Protein AF-A0A4Z0GPQ8-F1 (afdb_monomer)

Nearest PDB structures (foldseek):
  7bhy-assembly1_B  TM=7.918E-01  e=4.952E-01  Bacillus subtilis subsp. subtilis str. 168
  7bhy-assembly1_A  TM=8.124E-01  e=5.798E-01  Bacillus subtilis subsp. subtilis str. 168
  3hug-assembly6_K  TM=7.162E-01  e=1.210E+00  Mycobacterium tuberculosis H37Rv
  3hug-assembly1_C  TM=6.828E-01  e=1.748E+00  Mycobacterium tuberculosis H37Rv
  3hug-assembly4_M  TM=7.119E-01  e=2.047E+00  Mycobacterium tuberculosis H37Rv

Radius of gyration: 27.14 Å; Cα contacts (8 Å, |Δi|>4): 99; chains: 1; bounding box: 46×49×67 Å

InterPro domains:
  IPR009057 Homedomain-like superfamily [SSF46689] (7-139)
  IPR055247 Insertion element IS150 protein InsJ-like, helix-turn-helix domain [PF13518] (7-45)

Foldseek 3Di:
DPLPLVLLLQLVCCCPVVVDDLVVSCVVSVHDSVVSVVSVVVLVVVVVVVVVVVDPDDSVVSSVVSSPDPDPCPDDDDDPQDDPVLLVLLVVLVVVCVVCVVVVVNVPRQDLVNSVVVCVVVVRDDDSVRSVVSCVVVCVVPVDDPPD

Structure (mmCIF, N/CA/C/O backbone):
data_AF-A0A4Z0GPQ8-F1
#
_entry.id   AF-A0A4Z0GPQ8-F1
#
loop_
_atom_site.group_PDB
_atom_site.id
_atom_site.type_symbol
_atom_site.label_atom_id
_atom_site.label_alt_id
_atom_site.label_comp_id
_atom_site.label_asym_id
_atom_site.label_entity_id
_atom_site.label_seq_id
_atom_site.pdbx_PDB_ins_code
_atom_site.Cartn_x
_atom_site.Cartn_y
_atom_site.Cartn_z
_atom_site.occupancy
_atom_site.B_iso_or_equiv
_atom_site.auth_seq_id
_atom_site.auth_comp_id
_atom_site.auth_asym_id
_atom_site.auth_atom_id
_atom_site.pdbx_PDB_model_num
ATOM 1 N N . MET A 1 1 ? -23.832 1.073 4.824 1.00 38.91 1 MET A N 1
ATOM 2 C CA . MET A 1 1 ? -22.856 1.289 5.916 1.00 38.91 1 MET A CA 1
ATOM 3 C C . MET A 1 1 ? -23.037 2.710 6.451 1.00 38.91 1 MET A C 1
ATOM 5 O O . MET A 1 1 ? -22.377 3.616 5.977 1.00 38.91 1 MET A O 1
ATOM 9 N N . MET A 1 2 ? -24.003 2.927 7.354 1.00 42.25 2 MET A N 1
ATOM 10 C CA . MET A 1 2 ? -24.384 4.278 7.828 1.00 42.25 2 MET A CA 1
ATOM 11 C C . MET A 1 2 ? -24.579 4.356 9.359 1.00 42.25 2 MET A C 1
ATOM 13 O O . MET A 1 2 ? -24.807 5.437 9.889 1.00 42.25 2 MET A O 1
ATOM 17 N N . MET A 1 3 ? -24.438 3.232 10.083 1.00 52.16 3 MET A N 1
ATOM 18 C CA . MET A 1 3 ? -24.571 3.189 11.552 1.00 52.16 3 MET A CA 1
ATOM 19 C C . MET A 1 3 ? -23.268 3.492 12.310 1.00 52.16 3 MET A C 1
ATOM 21 O O . MET A 1 3 ? -23.317 4.127 13.355 1.00 52.16 3 MET A O 1
ATOM 25 N N . ILE A 1 4 ? -22.099 3.107 11.780 1.00 68.38 4 ILE A N 1
ATOM 26 C CA . ILE A 1 4 ? -20.831 3.138 12.542 1.00 68.38 4 ILE A CA 1
ATOM 27 C C . ILE A 1 4 ? -20.374 4.572 12.868 1.00 68.38 4 ILE A C 1
ATOM 29 O O . ILE A 1 4 ? -19.866 4.821 13.958 1.00 68.38 4 ILE A O 1
ATOM 33 N N . LEU A 1 5 ? -20.567 5.526 11.949 1.00 72.88 5 LEU A N 1
ATOM 34 C CA . LEU A 1 5 ? -20.101 6.912 12.122 1.00 72.88 5 LEU A CA 1
ATOM 35 C C . LEU A 1 5 ? -20.927 7.657 13.179 1.00 72.88 5 LEU A C 1
ATOM 37 O O . LEU A 1 5 ? -20.364 8.280 14.074 1.00 72.88 5 LEU A O 1
ATOM 41 N N . LYS A 1 6 ? -22.261 7.515 13.132 1.00 77.38 6 LYS A N 1
ATOM 42 C CA . LYS A 1 6 ? -23.169 8.116 14.122 1.00 77.38 6 LYS A CA 1
ATOM 43 C C . LYS A 1 6 ? -22.914 7.569 15.526 1.00 77.38 6 LYS A C 1
ATOM 45 O O . LYS A 1 6 ? -22.801 8.349 16.462 1.00 77.38 6 LYS A O 1
ATOM 50 N N . GLN A 1 7 ? -22.725 6.253 15.649 1.00 81.00 7 GLN A N 1
ATOM 51 C CA . GLN A 1 7 ? -22.383 5.617 16.926 1.00 81.00 7 GLN A CA 1
ATOM 52 C C . GLN A 1 7 ? -21.041 6.114 17.478 1.00 81.00 7 GLN A C 1
ATOM 54 O O . GLN A 1 7 ? -20.917 6.368 18.672 1.00 81.00 7 GLN A O 1
ATOM 59 N N . LYS A 1 8 ? -20.032 6.302 16.619 1.00 82.44 8 LYS A N 1
ATOM 60 C CA . LYS A 1 8 ? -18.733 6.854 17.029 1.00 82.44 8 LYS A CA 1
ATOM 61 C C . LYS A 1 8 ? -18.857 8.290 17.550 1.00 82.44 8 LYS A C 1
ATOM 63 O O . LYS A 1 8 ? -18.246 8.614 18.564 1.00 82.44 8 LYS A O 1
ATOM 68 N N . GLN A 1 9 ? -19.663 9.122 16.891 1.00 83.25 9 GLN A N 1
ATOM 69 C CA . GLN A 1 9 ? -19.927 10.496 17.324 1.00 83.25 9 GLN A CA 1
ATOM 70 C C . GLN A 1 9 ? -20.673 10.539 18.661 1.00 83.25 9 GLN A C 1
ATOM 72 O O . GLN A 1 9 ? -20.296 11.295 19.550 1.00 83.25 9 GLN A O 1
ATOM 77 N N . GLU A 1 10 ? -21.693 9.699 18.823 1.00 86.00 10 GLU A N 1
ATOM 78 C CA . GLU A 1 10 ? -22.480 9.593 20.051 1.00 86.00 10 GLU A CA 1
ATOM 79 C C . GLU A 1 10 ? -21.613 9.198 21.257 1.00 86.00 10 GLU A C 1
ATOM 81 O O . GLU A 1 10 ? -21.665 9.858 22.293 1.00 86.00 10 GLU A O 1
ATOM 86 N N . ILE A 1 11 ? -20.728 8.208 21.091 1.00 87.25 11 ILE A N 1
ATOM 87 C CA . ILE A 1 11 ? -19.751 7.792 22.113 1.00 87.25 11 ILE A CA 1
ATOM 88 C C . ILE A 1 11 ? -18.868 8.967 22.557 1.00 87.25 11 ILE A C 1
ATOM 90 O O . ILE A 1 11 ? -18.648 9.155 23.754 1.00 87.25 11 ILE A O 1
ATOM 94 N N . LEU A 1 12 ? -18.361 9.761 21.606 1.00 85.62 12 LEU A N 1
ATOM 95 C CA . LEU A 1 12 ? -17.500 10.910 21.901 1.00 85.62 12 LEU A CA 1
ATOM 96 C C . LEU A 1 12 ? -18.275 12.054 22.571 1.00 85.62 12 LEU A C 1
ATOM 98 O O . LEU A 1 12 ? -17.761 12.678 23.498 1.00 85.62 12 LEU A O 1
ATOM 102 N N . LEU A 1 13 ? -19.522 12.303 22.164 1.00 86.81 13 LEU A N 1
ATOM 103 C CA . LEU A 1 13 ? -20.376 13.317 22.787 1.00 86.81 13 LEU A CA 1
ATOM 104 C C . LEU A 1 13 ? -20.740 12.954 24.233 1.00 86.81 13 LEU A C 1
ATOM 106 O O . LEU A 1 13 ? -20.640 13.819 25.101 1.00 86.81 13 LEU A O 1
ATOM 110 N N . MET A 1 14 ? -21.101 11.696 24.510 1.00 85.81 14 MET A N 1
ATOM 111 C CA . MET A 1 14 ? -21.384 11.220 25.873 1.00 85.81 14 MET A CA 1
ATOM 112 C C . MET A 1 14 ? -20.153 11.325 26.783 1.00 85.81 14 MET A C 1
ATOM 114 O O . MET A 1 14 ? -20.269 11.650 27.964 1.00 85.81 14 MET A O 1
ATOM 118 N N . TYR A 1 15 ? -18.958 11.089 26.238 1.00 86.44 15 TYR A N 1
ATOM 119 C CA . TYR A 1 15 ? -17.715 11.270 26.983 1.00 86.44 15 TYR A CA 1
ATOM 120 C C . TYR A 1 15 ? -17.456 12.749 27.315 1.00 86.44 15 TYR A C 1
ATOM 122 O O . TYR A 1 15 ? -17.198 13.088 28.467 1.00 86.44 15 TYR A O 1
ATOM 130 N N . LEU A 1 16 ? -17.575 13.639 26.325 1.00 82.62 16 LEU A N 1
ATOM 131 C CA . LEU A 1 16 ? -17.154 15.039 26.450 1.00 82.62 16 LEU A CA 1
ATOM 132 C C . LEU A 1 16 ? -18.184 15.961 27.102 1.00 82.62 16 LEU A C 1
ATOM 134 O O . LEU A 1 16 ? -17.806 16.841 27.872 1.00 82.62 16 LEU A O 1
ATOM 138 N N . ARG A 1 17 ? -19.472 15.813 26.766 1.00 81.19 17 ARG A N 1
ATOM 139 C CA . ARG A 1 17 ? -20.543 16.661 27.316 1.00 81.19 17 ARG A CA 1
ATOM 140 C C . ARG A 1 17 ? -21.074 16.141 28.641 1.00 81.19 17 ARG A C 1
ATOM 142 O O . ARG A 1 17 ? -21.439 16.940 29.493 1.00 81.19 17 ARG A O 1
ATOM 149 N N . GLU A 1 18 ? -21.161 14.823 28.787 1.00 81.62 18 GLU A N 1
ATOM 150 C CA . GLU A 1 18 ? -21.890 14.200 29.897 1.00 81.62 18 GLU A CA 1
ATOM 151 C C . GLU A 1 18 ? -20.957 13.574 30.944 1.00 81.62 18 GLU A C 1
ATOM 153 O O . GLU A 1 18 ? -21.430 13.172 32.003 1.00 81.62 18 GLU A O 1
ATOM 158 N N . GLY A 1 19 ? -19.646 13.487 30.674 1.00 82.25 19 GLY A N 1
ATOM 159 C CA . GLY A 1 19 ? -18.651 12.962 31.616 1.00 82.25 19 GLY A CA 1
ATOM 160 C C . GLY A 1 19 ? -18.852 11.488 31.978 1.00 82.25 19 GLY A C 1
ATOM 161 O O . GLY A 1 19 ? -18.389 11.036 33.025 1.00 82.25 19 GLY A O 1
ATOM 162 N N . LYS A 1 20 ? -19.576 10.735 31.140 1.00 86.12 20 LYS A N 1
ATOM 163 C CA . LYS A 1 20 ? -19.958 9.350 31.429 1.00 86.12 20 LYS A CA 1
ATOM 164 C C . LYS A 1 20 ? -18.762 8.411 31.374 1.00 86.12 20 LYS A C 1
ATOM 166 O O . LYS A 1 20 ? -17.841 8.560 30.568 1.00 86.12 20 LYS A O 1
ATOM 171 N N . SER A 1 21 ? -18.802 7.373 32.204 1.00 87.62 21 SER A N 1
ATOM 172 C CA . SER A 1 21 ? -17.770 6.342 32.193 1.00 87.62 21 SER A CA 1
ATOM 173 C C . SER A 1 21 ? -17.845 5.487 30.921 1.00 87.62 21 SER A C 1
ATOM 175 O O . SER A 1 21 ? -18.914 5.263 30.352 1.00 87.62 21 SER A O 1
ATOM 177 N N . GLN A 1 22 ? -16.718 4.890 30.511 1.00 88.00 22 GLN A N 1
ATOM 178 C CA . GLN A 1 22 ? -16.663 3.978 29.350 1.00 88.00 22 GLN A CA 1
ATOM 179 C C . GLN A 1 22 ? -17.712 2.851 29.413 1.00 88.00 22 GLN A C 1
ATOM 181 O O . GLN A 1 22 ? -18.141 2.343 28.380 1.00 88.00 22 GLN A O 1
ATOM 186 N N . ARG A 1 23 ? -18.090 2.420 30.626 1.00 86.81 23 ARG A N 1
ATOM 187 C CA . ARG A 1 23 ? -19.073 1.353 30.852 1.00 86.81 23 ARG A CA 1
ATOM 188 C C . ARG A 1 23 ? -20.497 1.839 30.594 1.00 86.81 23 ARG A C 1
ATOM 190 O O . ARG A 1 23 ? -21.266 1.124 29.964 1.00 86.81 23 ARG A O 1
ATOM 197 N N . GLU A 1 24 ? -20.830 3.040 31.051 1.00 88.81 24 GLU A N 1
ATOM 198 C CA . GLU A 1 24 ? -22.141 3.651 30.808 1.00 88.81 24 GLU A CA 1
ATOM 199 C C . GLU A 1 24 ? -22.327 3.988 29.333 1.00 88.81 24 GLU A C 1
ATOM 201 O O . GLU A 1 24 ? -23.371 3.672 28.769 1.00 88.81 24 GLU A O 1
ATOM 206 N N . ILE A 1 25 ? -21.285 4.523 28.690 1.00 87.75 25 ILE A N 1
ATOM 207 C CA . ILE A 1 25 ? -21.292 4.825 27.255 1.00 87.75 25 ILE A CA 1
ATOM 208 C C . ILE A 1 25 ? -21.512 3.550 26.434 1.00 87.75 25 ILE A C 1
ATOM 210 O O . ILE A 1 25 ? -22.333 3.538 25.524 1.00 87.75 25 ILE A O 1
ATOM 214 N N . ALA A 1 26 ? -20.825 2.454 26.769 1.00 87.25 26 ALA A N 1
ATOM 215 C CA . ALA A 1 26 ? -21.002 1.172 26.086 1.00 87.25 26 ALA A CA 1
ATOM 216 C C . ALA A 1 26 ? -22.441 0.638 26.204 1.00 87.25 26 ALA A C 1
ATOM 218 O O . ALA A 1 26 ? -23.018 0.195 25.211 1.00 87.25 26 ALA A O 1
ATOM 219 N N . ASN A 1 27 ? -23.033 0.734 27.400 1.00 87.25 27 ASN A N 1
ATOM 220 C CA . ASN A 1 27 ? -24.408 0.304 27.647 1.00 87.25 27 ASN A CA 1
ATOM 221 C C . ASN A 1 27 ? -25.435 1.167 26.896 1.00 87.25 27 ASN A C 1
ATOM 223 O O . ASN A 1 27 ? -26.406 0.629 26.376 1.00 87.25 27 ASN A O 1
ATOM 227 N N . GLN A 1 28 ? -25.232 2.487 26.838 1.00 86.50 28 GLN A N 1
ATOM 228 C CA . GLN A 1 28 ? -26.167 3.418 26.196 1.00 86.50 28 GLN A CA 1
ATOM 229 C C . GLN A 1 28 ? -26.049 3.426 24.671 1.00 86.50 28 GLN A C 1
ATOM 231 O O . GLN A 1 28 ? -27.065 3.375 23.988 1.00 86.50 28 GLN A O 1
ATOM 236 N N . ALA A 1 29 ? -24.827 3.424 24.135 1.00 84.31 29 ALA A N 1
ATOM 237 C CA . ALA A 1 29 ? -24.583 3.392 22.692 1.00 84.31 29 ALA A CA 1
ATOM 238 C C . ALA A 1 29 ? -24.745 1.984 22.079 1.00 84.31 29 ALA A C 1
ATOM 240 O O . ALA A 1 29 ? -24.654 1.824 20.860 1.00 84.31 29 ALA A O 1
ATOM 241 N N . GLY A 1 30 ? -24.949 0.947 22.903 1.00 84.75 30 GLY A N 1
ATOM 242 C CA . GLY A 1 30 ? -25.126 -0.434 22.449 1.00 84.75 30 GLY A CA 1
ATOM 243 C C . GLY A 1 30 ? -23.881 -1.027 21.780 1.00 84.75 30 GLY A C 1
ATOM 244 O O . GLY A 1 30 ? -23.999 -1.829 20.854 1.00 84.75 30 GLY A O 1
ATOM 245 N N . VAL A 1 31 ? -22.682 -0.619 22.214 1.00 84.81 31 VAL A N 1
ATOM 246 C CA . VAL A 1 31 ? -21.397 -1.072 21.652 1.00 84.81 31 VAL A CA 1
ATOM 247 C C . VAL A 1 31 ? -20.580 -1.857 22.671 1.00 84.81 31 VAL A C 1
ATOM 249 O O . VAL A 1 31 ? -20.700 -1.667 23.878 1.00 84.81 31 VAL A O 1
ATOM 252 N N . ASP A 1 32 ? -19.669 -2.705 22.189 1.00 85.88 32 ASP A N 1
ATOM 253 C CA . ASP A 1 32 ? -18.708 -3.361 23.075 1.00 85.88 32 ASP A CA 1
ATOM 254 C C . ASP A 1 32 ? -17.808 -2.333 23.786 1.00 85.88 32 ASP A C 1
ATOM 256 O O . ASP A 1 32 ? -17.319 -1.371 23.182 1.00 85.88 32 ASP A O 1
ATOM 260 N N . ARG A 1 33 ? -17.516 -2.575 25.069 1.00 85.94 33 ARG A N 1
ATOM 261 C CA . ARG A 1 33 ? -16.671 -1.698 25.896 1.00 85.94 33 ARG A CA 1
ATOM 262 C C . ARG A 1 33 ? -15.301 -1.431 25.264 1.00 85.94 33 ARG A C 1
ATOM 264 O O . ARG A 1 33 ? -14.776 -0.327 25.412 1.00 85.94 33 ARG A O 1
ATOM 271 N N . LYS A 1 34 ? -14.696 -2.410 24.576 1.00 86.50 34 LYS A N 1
ATOM 272 C CA . LYS A 1 34 ? -13.394 -2.226 23.909 1.00 86.50 34 LYS A CA 1
ATOM 273 C C . LYS A 1 34 ? -13.499 -1.224 22.764 1.00 86.50 34 LYS A C 1
ATOM 275 O O . LYS A 1 34 ? -12.552 -0.478 22.535 1.00 86.50 34 LYS A O 1
ATOM 280 N N . THR A 1 35 ? -14.644 -1.173 22.091 1.00 85.06 35 THR A N 1
ATOM 281 C CA . THR A 1 35 ? -14.926 -0.225 21.008 1.00 85.06 35 THR A CA 1
ATOM 282 C C . THR A 1 35 ? -15.052 1.197 21.548 1.00 85.06 35 THR A C 1
ATOM 284 O O . THR A 1 35 ? -14.345 2.083 21.071 1.00 85.06 35 THR A O 1
ATOM 287 N N . ALA A 1 36 ? -15.850 1.400 22.603 1.00 85.50 36 ALA A N 1
ATOM 288 C CA . ALA A 1 36 ? -15.959 2.699 23.274 1.00 85.50 36 ALA A CA 1
ATOM 289 C C . ALA A 1 36 ? -14.590 3.188 23.779 1.00 85.50 36 ALA A C 1
ATOM 291 O O . ALA A 1 36 ? -14.179 4.311 23.491 1.00 85.50 36 ALA A O 1
ATOM 292 N N . ARG A 1 37 ? -13.825 2.307 24.439 1.00 87.88 37 ARG A N 1
ATOM 293 C CA . ARG A 1 37 ? -12.458 2.605 24.890 1.00 87.88 37 ARG A CA 1
ATOM 294 C C . ARG A 1 37 ? -11.533 2.989 23.736 1.00 87.88 37 ARG A C 1
ATOM 296 O O . ARG A 1 37 ? -10.800 3.962 23.860 1.00 87.88 37 ARG A O 1
ATOM 303 N N . LYS A 1 38 ? -11.544 2.230 22.635 1.00 86.44 38 LYS A N 1
ATOM 304 C CA . LYS A 1 38 ? -10.695 2.495 21.465 1.00 86.44 38 LYS A CA 1
ATOM 305 C C . LYS A 1 38 ? -10.946 3.895 20.906 1.00 86.44 38 LYS A C 1
ATOM 307 O O . LYS A 1 38 ? -9.992 4.574 20.548 1.00 86.44 38 LYS A O 1
ATOM 312 N N . TYR A 1 39 ? -12.207 4.315 20.824 1.00 85.19 39 TYR A N 1
ATOM 313 C CA . TYR A 1 39 ? -12.557 5.630 20.289 1.00 85.19 39 TYR A CA 1
ATOM 314 C C . TYR A 1 39 ? -12.218 6.773 21.243 1.00 85.19 39 TYR A C 1
ATOM 316 O O . TYR A 1 39 ? -11.653 7.762 20.789 1.00 85.19 39 TYR A O 1
ATOM 324 N N . ILE A 1 40 ? -12.480 6.613 22.543 1.00 86.94 40 ILE A N 1
ATOM 325 C CA . ILE A 1 40 ? -12.101 7.607 23.558 1.00 86.94 40 ILE A CA 1
ATOM 326 C C . ILE A 1 40 ? -10.580 7.788 23.585 1.00 86.94 40 ILE A C 1
ATOM 328 O O . ILE A 1 40 ? -10.091 8.908 23.527 1.00 86.94 40 ILE A O 1
ATOM 332 N N . HIS A 1 41 ? -9.823 6.690 23.568 1.00 87.50 41 HIS A N 1
ATOM 333 C CA . HIS A 1 41 ? -8.367 6.774 23.601 1.00 87.50 41 HIS A CA 1
ATOM 334 C C . HIS A 1 41 ? -7.781 7.402 22.330 1.00 87.50 41 HIS A C 1
ATOM 336 O O . HIS A 1 41 ? -6.843 8.186 22.408 1.00 87.50 41 HIS A O 1
ATOM 342 N N . ALA A 1 42 ? -8.350 7.100 21.158 1.00 84.12 42 ALA A N 1
ATOM 343 C CA . ALA A 1 42 ? -7.941 7.745 19.910 1.00 84.12 42 ALA A CA 1
ATOM 344 C C . ALA A 1 42 ? -8.195 9.264 19.931 1.00 84.12 42 ALA A C 1
ATOM 346 O O . ALA A 1 42 ? -7.398 10.018 19.381 1.00 84.12 42 ALA A O 1
ATOM 347 N N . TYR A 1 43 ? -9.281 9.704 20.575 1.00 84.12 43 TYR A N 1
ATOM 348 C CA . TYR A 1 43 ? -9.567 11.122 20.788 1.00 84.12 43 TYR A CA 1
ATOM 349 C C . TYR A 1 43 ? -8.542 11.775 21.723 1.00 84.12 43 TYR A C 1
ATOM 351 O O . TYR A 1 43 ? -7.972 12.807 21.381 1.00 84.12 43 TY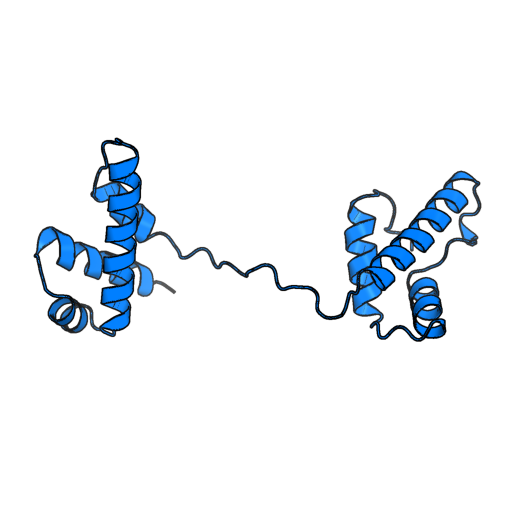R A O 1
ATOM 359 N N . GLU A 1 44 ? -8.261 11.154 22.870 1.00 84.00 44 GLU A N 1
ATOM 360 C CA . GLU A 1 44 ? -7.295 11.671 23.850 1.00 84.00 44 GLU A CA 1
ATOM 361 C C . GLU A 1 44 ? -5.884 11.782 23.271 1.00 84.00 44 GLU A C 1
ATOM 363 O O . GLU A 1 44 ? -5.240 12.811 23.438 1.00 84.00 44 GLU A O 1
ATOM 368 N N . GLN A 1 45 ? -5.422 10.764 22.537 1.00 84.88 45 GLN A N 1
ATOM 369 C CA . GLN A 1 45 ? -4.108 10.792 21.888 1.00 84.88 45 GLN A CA 1
ATOM 370 C C . GLN A 1 45 ? -3.977 11.968 20.916 1.00 84.88 45 GLN A C 1
ATOM 372 O O . GLN A 1 45 ? -2.974 12.676 20.940 1.00 84.88 45 GLN A O 1
ATOM 377 N N . ARG A 1 46 ? -5.008 12.213 20.099 1.00 78.56 46 ARG A N 1
ATOM 378 C CA . ARG A 1 46 ? -5.025 13.349 19.170 1.00 78.56 46 ARG A CA 1
ATOM 379 C C . ARG A 1 46 ? -5.035 14.691 19.887 1.00 78.56 46 ARG A C 1
ATOM 381 O O . ARG A 1 46 ? -4.352 15.609 19.448 1.00 78.56 46 ARG A O 1
ATOM 388 N N . LEU A 1 47 ? -5.758 14.794 21.000 1.00 79.12 47 LEU A N 1
ATOM 389 C CA . LEU A 1 47 ? -5.747 15.995 21.826 1.00 79.12 47 LEU A CA 1
ATOM 390 C C . LEU A 1 47 ? -4.337 16.276 22.367 1.00 79.12 47 LEU A C 1
ATOM 392 O O . LEU A 1 47 ? -3.838 17.384 22.207 1.00 79.12 47 LEU A O 1
ATOM 396 N N . THR A 1 48 ? -3.662 15.262 22.916 1.00 81.31 48 THR A N 1
ATOM 397 C CA . THR A 1 48 ? -2.289 15.395 23.431 1.00 81.31 48 THR A CA 1
ATOM 398 C C . THR A 1 48 ? -1.283 15.764 22.334 1.00 81.31 48 THR A C 1
ATOM 400 O O . THR A 1 48 ? -0.399 16.587 22.565 1.00 81.31 48 THR A O 1
ATOM 403 N N . GLU A 1 49 ? -1.411 15.191 21.132 1.00 80.50 49 GLU A N 1
ATOM 404 C CA . GLU A 1 49 ? -0.568 15.546 19.979 1.00 80.50 49 GLU A CA 1
ATOM 405 C C . GLU A 1 49 ? -0.709 17.028 19.594 1.00 80.50 49 GLU A C 1
ATOM 407 O O . GLU A 1 49 ? 0.294 17.691 19.332 1.00 80.50 49 GLU A O 1
ATOM 412 N N . LEU A 1 50 ? -1.934 17.560 19.590 1.00 73.00 50 LEU A N 1
ATOM 413 C CA . LEU A 1 50 ? -2.205 18.948 19.204 1.00 73.00 50 LEU A CA 1
ATOM 414 C C . LEU A 1 50 ? -1.851 19.960 20.300 1.00 73.00 50 LEU A C 1
ATOM 416 O O . LEU A 1 50 ? -1.330 21.034 19.993 1.00 73.00 50 LEU A O 1
ATOM 420 N N . GLU A 1 51 ? -2.076 19.614 21.569 1.00 72.56 51 GLU A N 1
ATOM 421 C CA . GLU A 1 51 ? -1.623 20.408 22.718 1.00 72.56 51 GLU A CA 1
ATOM 422 C C . GLU A 1 51 ? -0.093 20.555 22.712 1.00 72.56 51 GLU A C 1
ATOM 424 O O . GLU A 1 51 ? 0.427 21.644 22.952 1.00 72.56 51 GLU A O 1
ATOM 429 N N . GLY A 1 52 ? 0.638 19.499 22.331 1.00 69.69 52 GLY A N 1
ATOM 430 C CA . GLY A 1 52 ? 2.091 19.546 22.139 1.00 69.69 52 GLY A CA 1
ATOM 431 C C . GLY A 1 52 ? 2.559 20.458 20.995 1.00 69.69 52 GLY A C 1
ATOM 432 O O . GLY A 1 52 ? 3.724 20.854 20.968 1.00 69.69 52 GLY A O 1
ATOM 433 N N . MET A 1 53 ? 1.668 20.825 20.069 1.00 71.06 53 MET A N 1
ATOM 434 C CA . MET A 1 53 ? 1.952 21.708 18.931 1.00 71.06 53 MET A CA 1
ATOM 435 C C . MET A 1 53 ? 1.536 23.174 19.166 1.00 71.06 53 MET A C 1
ATOM 437 O O . MET A 1 53 ? 1.684 23.987 18.255 1.00 71.06 53 MET A O 1
ATOM 441 N N . ASN A 1 54 ? 1.050 23.541 20.365 1.00 59.91 54 ASN A N 1
ATOM 442 C CA . ASN A 1 54 ? 0.544 24.887 20.703 1.00 59.91 54 ASN A CA 1
ATOM 443 C C . ASN A 1 54 ? -0.529 25.421 19.730 1.00 59.91 54 ASN A C 1
ATOM 445 O O . ASN A 1 54 ? -0.672 26.632 19.545 1.00 59.91 54 ASN A O 1
ATOM 449 N N . ALA A 1 55 ? -1.291 24.531 19.093 1.00 62.00 55 ALA A N 1
ATOM 450 C CA . ALA A 1 55 ? -2.427 24.922 18.273 1.00 62.00 55 ALA A CA 1
ATOM 451 C C . ALA A 1 55 ? -3.651 25.160 19.172 1.00 62.00 55 ALA A C 1
ATOM 453 O O . ALA A 1 55 ? -3.943 24.364 20.063 1.00 62.00 55 ALA A O 1
ATOM 454 N N . SER A 1 56 ? -4.389 26.249 18.946 1.00 59.50 56 SER A N 1
ATOM 455 C CA . SER A 1 56 ? -5.705 26.447 19.565 1.00 59.50 56 SER A CA 1
ATOM 456 C C . SER A 1 56 ? -6.693 25.482 18.912 1.00 59.50 56 SER A C 1
ATOM 458 O O . SER A 1 56 ? -7.085 25.700 17.769 1.00 59.50 56 SER A O 1
ATOM 460 N N . VAL A 1 57 ? -7.075 24.414 19.611 1.00 60.53 57 VAL A N 1
ATOM 461 C CA . VAL A 1 57 ? -7.925 23.353 19.047 1.00 60.53 57 VAL A CA 1
ATOM 462 C C . VAL A 1 57 ? -9.394 23.609 19.369 1.00 60.53 57 VAL A C 1
ATOM 464 O O . VAL A 1 57 ? -9.771 23.665 20.543 1.00 60.53 57 VAL A O 1
ATOM 467 N N . ASP A 1 58 ? -10.242 23.688 18.340 1.00 68.19 58 ASP A N 1
ATOM 468 C CA . ASP A 1 58 ? -11.684 23.545 18.527 1.00 68.19 58 ASP A CA 1
ATOM 469 C C . ASP A 1 58 ? -12.046 22.062 18.715 1.00 68.19 58 ASP A C 1
ATOM 471 O O . ASP A 1 58 ? -11.778 21.202 17.873 1.00 68.19 58 ASP A O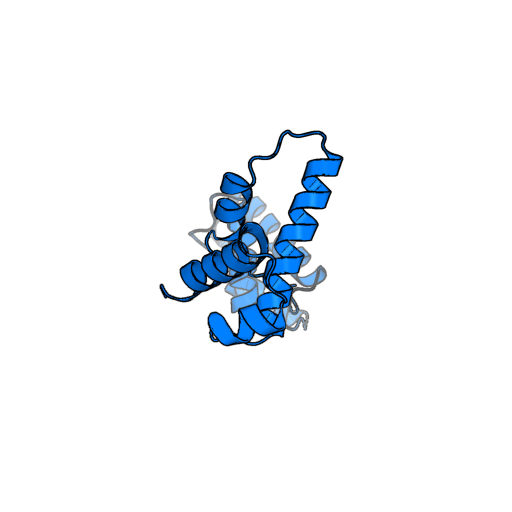 1
ATOM 475 N N . ARG A 1 59 ? -12.684 21.745 19.847 1.00 68.25 59 ARG A N 1
ATOM 476 C CA . ARG A 1 59 ? -13.110 20.375 20.181 1.00 68.25 59 ARG A CA 1
ATOM 477 C C . ARG A 1 59 ? -14.148 19.850 19.186 1.00 68.25 59 ARG A C 1
ATOM 479 O O . ARG A 1 59 ? -14.247 18.637 19.008 1.00 68.25 59 ARG A O 1
ATOM 486 N N . GLY A 1 60 ? -14.923 20.742 18.561 1.00 66.81 60 GLY A N 1
ATOM 487 C CA . GLY A 1 60 ? -15.902 20.398 17.528 1.00 66.81 60 GLY A CA 1
ATOM 488 C C . GLY A 1 60 ? -15.246 19.829 16.271 1.00 66.81 60 GLY A C 1
ATOM 489 O O . GLY A 1 60 ? -15.621 18.741 15.826 1.00 66.81 60 GLY A O 1
ATOM 490 N N . GLU A 1 61 ? -14.221 20.514 15.763 1.00 68.62 61 GLU A N 1
ATOM 491 C CA . GLU A 1 61 ? -13.428 20.066 14.611 1.00 68.62 61 GLU A CA 1
ATOM 492 C C . GLU A 1 61 ? -12.752 18.714 14.872 1.00 68.62 61 GLU A C 1
ATOM 494 O O . GLU A 1 61 ? -12.816 17.821 14.026 1.00 68.62 61 GLU A O 1
ATOM 499 N N . LEU A 1 62 ? -12.214 18.503 16.080 1.00 70.38 62 LEU A N 1
ATOM 500 C CA . LEU A 1 62 ? -11.564 17.241 16.446 1.00 70.38 62 LEU A CA 1
ATOM 501 C C . LEU A 1 62 ? -12.529 16.049 16.400 1.00 70.38 62 LEU A C 1
ATOM 503 O O . LEU A 1 62 ? -12.195 14.976 15.896 1.00 70.38 62 LEU A O 1
ATOM 507 N N . ILE A 1 63 ? -13.742 16.225 16.937 1.00 71.38 63 ILE A N 1
ATOM 508 C CA . ILE A 1 63 ? -14.776 15.183 16.904 1.00 71.38 63 ILE A CA 1
ATOM 509 C C . ILE A 1 63 ? -15.142 14.875 15.456 1.00 71.38 63 ILE A C 1
ATOM 511 O O . ILE A 1 63 ? -15.307 13.706 15.116 1.00 71.38 63 ILE A O 1
ATOM 515 N N . GLN A 1 64 ? -15.264 15.897 14.611 1.00 71.44 64 GLN A N 1
ATOM 516 C CA . GLN A 1 64 ? -15.627 15.714 13.215 1.00 71.44 64 GLN A CA 1
ATOM 517 C C . GLN A 1 64 ? -14.544 14.949 12.449 1.00 71.44 64 GLN A C 1
ATOM 519 O O . GLN A 1 64 ? -14.867 13.926 11.849 1.00 71.44 64 GLN A O 1
ATOM 524 N N . GLU A 1 65 ? -13.275 15.339 12.580 1.00 68.94 65 GLU A N 1
ATOM 525 C CA . GLU A 1 65 ? -12.130 14.637 11.983 1.00 68.94 65 GLU A CA 1
ATOM 526 C C . GLU A 1 65 ? -12.038 13.180 12.467 1.00 68.94 65 GLU A C 1
ATOM 528 O O . GLU A 1 65 ? -11.844 12.247 11.689 1.00 68.94 65 GLU A O 1
ATOM 533 N N . LEU A 1 66 ? -12.235 12.936 13.765 1.00 69.25 66 LEU A N 1
ATOM 534 C CA . LEU A 1 66 ? -12.236 11.577 14.303 1.00 69.25 66 LEU A CA 1
ATOM 535 C C . LEU A 1 66 ? -13.423 10.761 13.800 1.00 69.25 66 LEU A C 1
ATOM 537 O O . LEU A 1 66 ? -13.293 9.549 13.630 1.00 69.25 66 LEU A O 1
ATOM 541 N N . VAL A 1 67 ? -14.587 11.371 13.604 1.00 72.50 67 VAL A N 1
ATOM 542 C CA . VAL A 1 67 ? -15.797 10.701 13.113 1.00 72.50 67 VAL A CA 1
ATOM 543 C C . VAL A 1 67 ? -15.752 10.480 11.602 1.00 72.50 67 VAL A C 1
ATOM 545 O O . VAL A 1 67 ? -16.487 9.618 11.122 1.00 72.50 67 VAL A O 1
ATOM 548 N N . GLU A 1 68 ? -14.876 11.164 10.861 1.00 66.75 68 GLU A N 1
ATOM 549 C CA . GLU A 1 68 ? -14.691 10.931 9.431 1.00 66.75 68 GLU A CA 1
ATOM 550 C C . GLU A 1 68 ? -14.373 9.464 9.103 1.00 66.75 68 GLU A C 1
ATOM 552 O O . GLU A 1 68 ? -13.897 8.664 9.922 1.00 66.75 68 GLU A O 1
ATOM 557 N N . ALA A 1 69 ? -14.734 9.084 7.874 1.00 59.00 69 ALA A N 1
ATOM 558 C CA . ALA A 1 69 ? -14.737 7.698 7.443 1.00 59.00 69 ALA A CA 1
ATOM 559 C C . ALA A 1 69 ? -13.353 7.053 7.647 1.00 59.00 69 ALA A C 1
ATOM 561 O O . ALA A 1 69 ? -12.338 7.628 7.249 1.00 59.00 69 ALA A O 1
ATOM 562 N N . PRO A 1 70 ? -13.284 5.835 8.220 1.00 61.72 70 PRO A N 1
ATOM 563 C CA . PRO A 1 70 ? -12.017 5.142 8.373 1.00 61.72 70 PRO A CA 1
ATOM 564 C C . PRO A 1 70 ? -11.393 4.937 6.992 1.00 61.72 70 PRO A C 1
ATOM 566 O O . PRO A 1 70 ? -11.920 4.196 6.160 1.00 61.72 70 PRO A O 1
ATOM 569 N N . LYS A 1 71 ? -10.254 5.585 6.743 1.00 57.97 71 LYS A N 1
ATOM 570 C CA . LYS A 1 71 ? -9.459 5.326 5.546 1.00 57.97 71 LYS A CA 1
ATOM 571 C C . LYS A 1 71 ? -8.902 3.912 5.685 1.00 57.97 71 LYS A C 1
ATOM 573 O O . LYS A 1 71 ? -8.088 3.649 6.568 1.00 57.97 71 LYS A O 1
ATOM 578 N N . TYR A 1 72 ? -9.384 2.973 4.872 1.00 48.62 72 TYR A N 1
ATOM 579 C CA . TYR A 1 72 ? -8.857 1.611 4.870 1.00 48.62 72 TYR A CA 1
ATOM 580 C C . TYR A 1 72 ? -7.369 1.653 4.503 1.00 48.62 72 TYR A C 1
ATOM 582 O O . TYR A 1 72 ? -7.008 1.801 3.338 1.00 48.62 72 TYR A O 1
ATOM 590 N N . CYS A 1 73 ? -6.495 1.512 5.499 1.00 48.06 73 CYS A N 1
ATOM 591 C CA . CYS A 1 73 ? -5.074 1.296 5.277 1.00 48.06 73 CYS A CA 1
ATOM 592 C C . CYS A 1 73 ? -4.884 -0.167 4.871 1.00 48.06 73 CYS A C 1
ATOM 594 O O . CYS A 1 73 ? -4.584 -1.023 5.704 1.00 48.06 73 CYS A O 1
ATOM 596 N N . SER A 1 74 ? -5.074 -0.482 3.589 1.00 52.81 74 SER A N 1
ATOM 597 C CA . SER A 1 74 ? -4.488 -1.693 3.021 1.00 52.81 74 SER A CA 1
ATOM 598 C C . SER A 1 74 ? -2.972 -1.510 3.079 1.00 52.81 74 SER A C 1
ATOM 600 O O . SER A 1 74 ? -2.384 -0.918 2.175 1.00 52.81 74 SER A O 1
ATOM 602 N N . GLY A 1 75 ? -2.353 -1.916 4.191 1.00 58.94 75 GLY A N 1
ATOM 603 C CA . GLY A 1 75 ? -0.906 -1.835 4.362 1.00 58.94 75 GLY A CA 1
ATOM 604 C C . GLY A 1 75 ? -0.210 -2.449 3.150 1.00 58.94 75 GLY A C 1
ATOM 605 O O . GLY A 1 75 ? -0.681 -3.454 2.607 1.00 58.94 75 GLY A O 1
ATOM 606 N N . ALA A 1 76 ? 0.878 -1.827 2.695 1.00 61.06 76 ALA A N 1
ATOM 607 C CA . ALA A 1 76 ? 1.660 -2.349 1.585 1.00 61.06 76 ALA A CA 1
ATOM 608 C C . ALA A 1 76 ? 2.134 -3.766 1.944 1.00 61.06 76 ALA A C 1
ATOM 610 O O . ALA A 1 76 ? 3.008 -3.962 2.786 1.00 61.06 76 ALA A O 1
ATOM 611 N N . ARG A 1 77 ? 1.497 -4.780 1.353 1.00 61.66 77 ARG A N 1
ATOM 612 C CA . ARG A 1 77 ? 1.834 -6.180 1.602 1.00 61.66 77 ARG A CA 1
ATOM 613 C C . ARG A 1 77 ? 3.212 -6.447 1.005 1.00 61.66 77 ARG A C 1
ATOM 615 O O . ARG A 1 77 ? 3.395 -6.268 -0.198 1.00 61.66 77 ARG A O 1
ATOM 622 N N . GLN A 1 78 ? 4.155 -6.900 1.828 1.00 60.56 78 GLN A N 1
ATOM 623 C CA . GLN A 1 78 ? 5.479 -7.296 1.350 1.00 60.56 78 GLN A CA 1
ATOM 624 C C . GLN A 1 78 ? 5.356 -8.409 0.297 1.00 60.56 78 GLN A C 1
ATOM 626 O O . GLN A 1 78 ? 4.589 -9.368 0.464 1.00 60.56 78 GLN A O 1
ATOM 631 N N . LYS A 1 79 ? 6.091 -8.261 -0.811 1.00 63.41 79 LYS A N 1
ATOM 632 C CA . LYS A 1 79 ? 6.133 -9.239 -1.902 1.00 63.41 79 LYS A CA 1
ATOM 633 C C . LYS A 1 79 ? 6.892 -10.478 -1.403 1.00 63.41 79 LYS A C 1
ATOM 635 O O . LYS A 1 79 ? 8.095 -10.422 -1.228 1.00 63.41 79 LYS A O 1
ATOM 640 N N . ARG A 1 80 ? 6.195 -11.594 -1.159 1.00 62.69 80 ARG A N 1
ATOM 641 C CA . ARG A 1 80 ? 6.807 -12.824 -0.598 1.00 62.69 80 ARG A CA 1
ATOM 642 C C . ARG A 1 80 ? 7.581 -13.681 -1.607 1.00 62.69 80 ARG A C 1
ATOM 644 O O . ARG A 1 80 ? 8.402 -14.482 -1.196 1.00 62.69 80 ARG A O 1
ATOM 651 N N . VAL A 1 81 ? 7.259 -13.565 -2.895 1.00 63.56 81 VAL A N 1
ATOM 652 C CA . VAL A 1 81 ? 7.780 -14.438 -3.973 1.00 63.56 81 VAL A CA 1
ATOM 653 C C . VAL A 1 81 ? 8.794 -13.708 -4.857 1.00 63.56 81 VAL A C 1
ATOM 655 O O . VAL A 1 81 ? 9.525 -14.334 -5.610 1.00 63.56 81 VAL A O 1
ATOM 658 N N . LEU A 1 82 ? 8.836 -12.377 -4.783 1.00 68.00 82 LEU A N 1
ATOM 659 C CA . LEU A 1 82 ? 9.789 -11.588 -5.549 1.00 68.00 82 LEU A CA 1
ATOM 660 C C . LEU A 1 82 ? 11.042 -11.396 -4.697 1.00 68.00 82 LEU A C 1
ATOM 662 O O . LEU A 1 82 ? 11.065 -10.510 -3.847 1.00 68.00 82 LEU A O 1
ATOM 666 N N . THR A 1 83 ? 12.032 -12.264 -4.880 1.00 79.12 83 THR A N 1
ATOM 667 C CA . THR A 1 83 ? 13.380 -12.017 -4.363 1.00 79.12 83 THR A CA 1
ATOM 668 C C . THR A 1 83 ? 14.051 -10.923 -5.195 1.00 79.12 83 THR A C 1
ATOM 670 O O . THR A 1 83 ? 13.698 -10.725 -6.362 1.00 79.12 83 THR A O 1
ATOM 673 N N . GLU A 1 84 ? 15.007 -10.210 -4.597 1.00 78.69 84 GLU A N 1
ATOM 674 C CA . GLU A 1 84 ? 15.771 -9.145 -5.268 1.00 78.69 84 GLU A CA 1
ATOM 675 C C . GLU A 1 84 ? 16.447 -9.671 -6.548 1.00 78.69 84 GLU A C 1
ATOM 677 O O . GLU A 1 84 ? 16.347 -9.049 -7.601 1.00 78.69 84 GLU A O 1
ATOM 682 N N . GLU A 1 85 ? 16.975 -10.897 -6.510 1.00 83.25 85 GLU A N 1
ATOM 683 C CA . GLU A 1 85 ? 17.590 -11.577 -7.659 1.00 83.25 85 GLU A CA 1
ATOM 684 C C . GLU A 1 85 ? 16.645 -11.736 -8.867 1.00 83.25 85 GLU A C 1
ATOM 686 O O . GLU A 1 85 ? 17.044 -11.549 -10.019 1.00 83.25 85 GLU A O 1
ATOM 691 N N . ILE A 1 86 ? 15.371 -12.075 -8.626 1.00 84.44 86 ILE A N 1
ATOM 692 C CA . ILE A 1 86 ? 14.371 -12.218 -9.697 1.00 84.44 86 ILE A CA 1
ATOM 693 C C . ILE A 1 86 ? 14.072 -10.847 -10.311 1.00 84.44 86 ILE A C 1
ATOM 695 O O . ILE A 1 86 ? 13.906 -10.730 -11.528 1.00 84.44 86 ILE A O 1
ATOM 699 N N . GLU A 1 87 ? 13.986 -9.806 -9.481 1.00 86.38 87 GLU A N 1
ATOM 700 C CA . GLU A 1 87 ? 13.732 -8.441 -9.940 1.00 86.38 87 GLU A CA 1
ATOM 701 C C . GLU A 1 87 ? 14.893 -7.914 -10.793 1.00 86.38 87 GLU A C 1
ATOM 703 O O . GLU A 1 87 ? 14.655 -7.414 -11.895 1.00 86.38 87 GLU A O 1
ATOM 708 N N . GLU A 1 88 ? 16.137 -8.120 -10.360 1.00 88.06 88 GLU A N 1
ATOM 709 C CA . GLU A 1 88 ? 17.345 -7.735 -11.099 1.00 88.06 88 GLU A CA 1
ATOM 710 C C . GLU A 1 88 ? 17.435 -8.407 -12.472 1.00 88.06 88 GLU A C 1
ATOM 712 O O . GLU A 1 88 ? 17.697 -7.743 -13.478 1.00 88.06 88 GLU A O 1
ATOM 717 N N . LYS A 1 89 ? 17.145 -9.709 -12.553 1.00 89.00 89 LYS A N 1
ATOM 718 C CA . LYS A 1 89 ? 17.151 -10.437 -13.831 1.00 89.00 89 LYS A CA 1
ATOM 719 C C . LYS A 1 89 ? 16.064 -9.954 -14.781 1.00 89.00 89 LYS A C 1
ATOM 721 O O . LYS A 1 89 ? 16.308 -9.803 -15.978 1.00 89.00 89 LYS A O 1
ATOM 726 N N . ILE A 1 90 ? 14.870 -9.661 -14.266 1.00 89.31 90 ILE A N 1
ATOM 727 C CA . ILE A 1 90 ? 13.805 -9.064 -15.078 1.00 89.31 90 ILE A CA 1
ATOM 728 C C . ILE A 1 90 ? 14.250 -7.694 -15.603 1.00 89.31 90 ILE A C 1
ATOM 730 O O . ILE A 1 90 ? 14.085 -7.424 -16.792 1.00 89.31 90 ILE A O 1
ATOM 734 N N . ILE A 1 91 ? 14.863 -6.853 -14.765 1.00 88.56 91 ILE A N 1
ATOM 735 C CA . ILE A 1 91 ? 15.414 -5.554 -15.184 1.00 88.56 91 ILE A CA 1
ATOM 736 C C . ILE A 1 91 ? 16.474 -5.735 -16.276 1.00 88.56 91 ILE A C 1
ATOM 738 O O . ILE A 1 91 ? 16.423 -5.035 -17.289 1.00 88.56 91 ILE A O 1
ATOM 742 N N . HIS A 1 92 ? 17.385 -6.696 -16.117 1.00 90.88 92 HIS A N 1
ATOM 743 C CA . HIS A 1 92 ? 18.415 -7.005 -17.105 1.00 90.88 92 HIS A CA 1
ATOM 744 C C . HIS A 1 92 ? 17.810 -7.331 -18.480 1.00 90.88 92 HIS A C 1
ATOM 746 O O . HIS A 1 92 ? 18.146 -6.685 -19.473 1.00 90.88 92 HIS A O 1
ATOM 752 N N . TYR A 1 93 ? 16.834 -8.244 -18.543 1.00 88.56 93 TYR A N 1
ATOM 753 C CA . TYR A 1 93 ? 16.168 -8.594 -19.802 1.00 88.56 93 TYR A CA 1
ATOM 754 C C . TYR A 1 93 ? 15.388 -7.425 -20.425 1.00 88.56 93 TYR A C 1
ATOM 756 O O . TYR A 1 93 ? 15.324 -7.287 -21.652 1.00 88.56 93 TYR A O 1
ATOM 764 N N . LEU A 1 94 ? 14.800 -6.555 -19.602 1.00 88.06 94 LEU A N 1
ATOM 765 C CA . LEU A 1 94 ? 14.130 -5.345 -20.084 1.00 88.06 94 LEU A CA 1
ATOM 766 C C . LEU A 1 94 ? 15.125 -4.324 -20.656 1.00 88.06 94 LEU A C 1
ATOM 768 O O . LEU A 1 94 ? 14.841 -3.701 -21.684 1.00 88.06 94 LEU A O 1
ATOM 772 N N . GLN A 1 95 ? 16.304 -4.191 -20.050 1.00 87.75 95 GLN A N 1
ATOM 773 C CA . GLN A 1 95 ? 17.372 -3.327 -20.544 1.00 87.75 95 GLN A CA 1
ATOM 774 C C . GLN A 1 95 ? 17.948 -3.843 -21.871 1.00 87.75 95 GLN A C 1
ATOM 776 O O . GLN A 1 95 ? 18.071 -3.065 -22.819 1.00 87.75 95 GL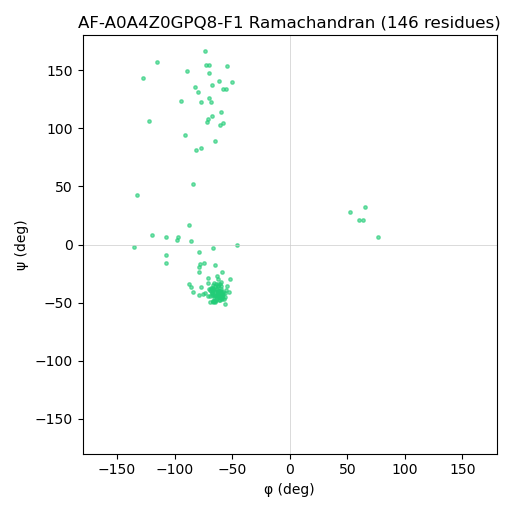N A O 1
ATOM 781 N N . GLU A 1 96 ? 18.187 -5.152 -22.004 1.00 88.44 96 GLU A N 1
ATOM 782 C CA . GLU A 1 96 ? 18.574 -5.756 -23.288 1.00 88.44 96 GLU A CA 1
ATOM 783 C C . GLU A 1 96 ? 17.545 -5.460 -24.387 1.00 88.44 96 GLU A C 1
ATOM 785 O O . GLU A 1 96 ? 17.893 -5.132 -25.525 1.00 88.44 96 GLU A O 1
A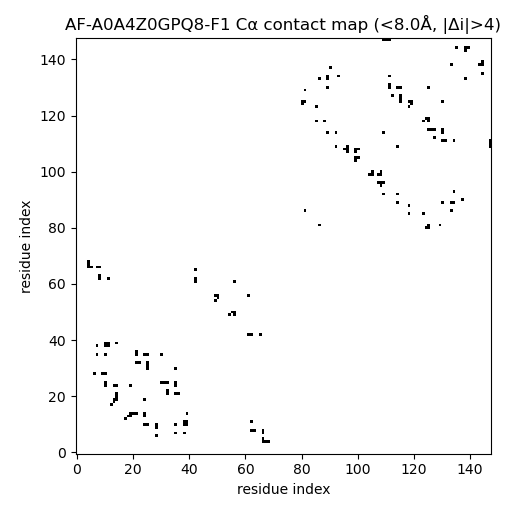TOM 790 N N . ASN A 1 97 ? 16.252 -5.547 -24.061 1.00 88.44 97 ASN A N 1
ATOM 791 C CA . ASN A 1 97 ? 15.184 -5.226 -25.003 1.00 88.44 97 ASN A CA 1
ATOM 792 C C . ASN A 1 97 ? 15.216 -3.753 -25.428 1.00 88.44 97 ASN A C 1
ATOM 794 O O . ASN A 1 97 ? 14.997 -3.455 -26.605 1.00 88.44 97 ASN A O 1
ATOM 798 N N . LYS A 1 98 ? 15.519 -2.834 -24.506 1.00 85.38 98 LYS A N 1
ATOM 799 C CA . LYS A 1 98 ? 15.691 -1.407 -24.808 1.00 85.38 98 LYS A CA 1
ATOM 800 C C . LYS A 1 98 ? 16.857 -1.179 -25.772 1.00 85.38 98 LYS A C 1
ATOM 802 O O . LYS A 1 98 ? 16.696 -0.455 -26.754 1.00 85.38 98 LYS A O 1
ATOM 807 N N . GLU A 1 99 ? 17.989 -1.840 -25.553 1.00 86.88 99 GLU A N 1
ATOM 808 C CA . GLU A 1 99 ? 19.143 -1.766 -26.456 1.00 86.88 99 GLU A CA 1
ATOM 809 C C . GLU A 1 99 ? 18.833 -2.336 -27.842 1.00 86.88 99 GLU A C 1
ATOM 811 O O . GLU A 1 99 ? 19.154 -1.718 -28.858 1.00 86.88 99 GLU A O 1
ATOM 816 N N . LYS A 1 100 ? 18.148 -3.482 -27.909 1.00 86.94 100 LYS A N 1
ATOM 817 C CA . LYS A 1 100 ? 17.719 -4.083 -29.180 1.00 86.94 100 LYS A CA 1
ATOM 818 C C . LYS A 1 100 ? 16.784 -3.161 -29.957 1.00 86.94 100 LYS A C 1
ATOM 820 O O . LYS A 1 100 ? 16.945 -3.035 -31.167 1.00 86.94 100 LYS A O 1
ATOM 825 N N . ARG A 1 101 ? 15.851 -2.472 -29.287 1.00 84.06 101 ARG A N 1
ATOM 826 C CA . ARG A 1 101 ? 15.002 -1.448 -29.927 1.00 84.06 101 ARG A CA 1
ATOM 827 C C . ARG A 1 101 ? 15.824 -0.279 -30.454 1.00 84.06 101 ARG A C 1
ATOM 829 O O . ARG A 1 101 ? 15.617 0.114 -31.594 1.00 84.06 101 ARG A O 1
ATOM 836 N N . ALA A 1 102 ? 16.767 0.234 -29.663 1.00 85.31 102 ALA A N 1
ATOM 837 C CA . ALA A 1 102 ? 17.639 1.332 -30.083 1.00 85.31 102 ALA A CA 1
ATOM 838 C C . ALA A 1 102 ? 18.478 0.971 -31.324 1.00 85.31 102 ALA A C 1
ATOM 840 O O . ALA A 1 102 ? 18.734 1.823 -32.167 1.00 85.31 102 ALA A O 1
ATOM 841 N N . ARG A 1 103 ? 18.850 -0.307 -31.472 1.00 88.62 103 ARG A N 1
ATOM 842 C CA . ARG A 1 103 ? 19.561 -0.846 -32.644 1.00 88.62 103 ARG A CA 1
ATOM 843 C C . ARG A 1 103 ? 18.635 -1.271 -33.799 1.00 88.62 103 ARG A C 1
ATOM 845 O O . ARG A 1 103 ? 19.117 -1.828 -34.779 1.00 88.62 103 ARG A O 1
ATOM 852 N N . GLY A 1 104 ? 17.318 -1.070 -33.694 1.00 85.94 104 GLY A N 1
ATOM 853 C CA . GLY A 1 104 ? 16.335 -1.458 -34.719 1.00 85.94 104 GLY A CA 1
ATOM 854 C C . GLY A 1 104 ? 15.999 -2.958 -34.774 1.00 85.94 104 GLY A C 1
ATOM 855 O O . GLY A 1 104 ? 15.241 -3.402 -35.637 1.00 85.94 104 GLY A O 1
ATOM 856 N N . LEU A 1 105 ? 16.497 -3.764 -33.832 1.00 86.06 105 LEU A N 1
ATOM 857 C CA . LEU A 1 105 ? 16.295 -5.216 -33.746 1.00 86.06 105 LEU A CA 1
ATOM 858 C C . LEU A 1 105 ? 14.974 -5.568 -33.049 1.00 86.06 105 LEU A C 1
ATOM 860 O O . LEU A 1 105 ? 14.921 -6.366 -32.110 1.00 86.06 105 LEU A O 1
ATOM 864 N N . HIS A 1 106 ? 13.870 -4.984 -33.518 1.00 79.06 106 HIS A N 1
ATOM 865 C CA . HIS A 1 106 ? 12.580 -5.096 -32.838 1.00 79.06 106 HIS A CA 1
ATOM 866 C C . HIS A 1 106 ? 12.076 -6.539 -32.705 1.00 79.06 106 HIS A C 1
ATOM 868 O O . HIS A 1 106 ? 11.459 -6.865 -31.695 1.00 79.06 106 HIS A O 1
ATOM 874 N N . LYS A 1 107 ? 12.363 -7.401 -33.689 1.00 79.81 107 LY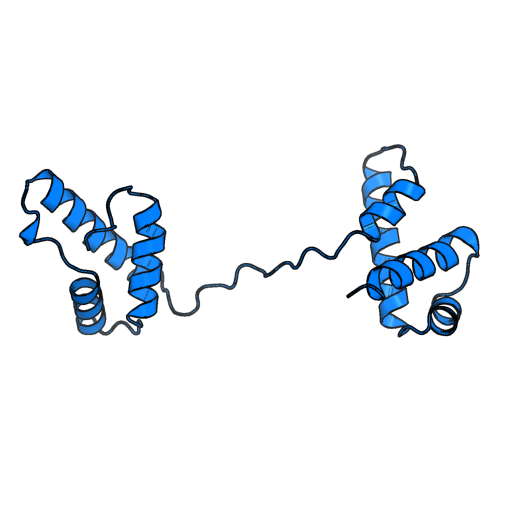S A N 1
ATOM 875 C CA . LYS A 1 107 ? 11.933 -8.809 -33.707 1.00 79.81 107 LYS A CA 1
ATOM 876 C C . LYS A 1 107 ? 12.715 -9.713 -32.744 1.00 79.81 107 LYS A C 1
ATOM 878 O O . LYS A 1 107 ? 12.258 -10.813 -32.474 1.00 79.81 107 LYS A O 1
ATOM 883 N N . GLN A 1 108 ? 13.873 -9.269 -32.247 1.00 83.06 108 GLN A N 1
ATOM 884 C CA . GLN A 1 108 ? 14.749 -10.057 -31.362 1.00 83.06 108 GLN A CA 1
ATOM 885 C C . GLN A 1 108 ? 14.548 -9.737 -29.872 1.00 83.06 108 GLN A C 1
ATOM 887 O O . GLN A 1 108 ? 15.319 -10.186 -29.014 1.00 83.06 108 GLN A O 1
ATOM 892 N N . GLN A 1 109 ? 13.551 -8.911 -29.559 1.00 83.94 109 GLN A N 1
ATOM 893 C CA . GLN A 1 109 ? 13.171 -8.624 -28.184 1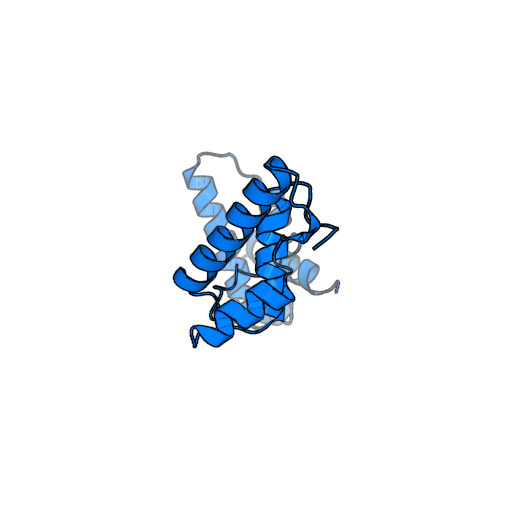.00 83.94 109 GLN A CA 1
ATOM 894 C C . GLN A 1 109 ? 12.583 -9.876 -27.536 1.00 83.94 109 GLN A C 1
ATOM 896 O O . GLN A 1 109 ? 11.769 -10.566 -28.147 1.00 83.94 109 GLN A O 1
ATOM 901 N N . LYS A 1 110 ? 12.969 -10.133 -26.288 1.00 85.50 110 LYS A N 1
ATOM 902 C CA . LYS A 1 110 ? 12.375 -11.183 -25.464 1.00 85.50 110 LYS A CA 1
ATOM 903 C C . LYS A 1 110 ? 10.959 -10.770 -25.079 1.00 85.50 110 LYS A C 1
ATOM 905 O O . LYS A 1 110 ? 10.769 -9.683 -24.525 1.00 85.50 110 LYS A O 1
ATOM 910 N N . LYS A 1 111 ? 9.982 -11.628 -25.351 1.00 87.56 111 LYS A N 1
ATOM 911 C CA . LYS A 1 111 ? 8.615 -11.479 -24.848 1.00 87.56 111 LYS A CA 1
ATOM 912 C C . LYS A 1 111 ? 8.564 -11.813 -23.363 1.00 87.56 111 LYS A C 1
ATOM 914 O O . LYS A 1 111 ? 9.478 -12.417 -22.809 1.00 87.56 111 LYS A O 1
ATOM 919 N N . ILE A 1 112 ? 7.456 -11.466 -22.715 1.00 87.81 112 ILE A N 1
ATOM 920 C CA . ILE A 1 112 ? 7.241 -11.786 -21.293 1.00 87.81 112 ILE A CA 1
ATOM 921 C C . ILE A 1 112 ? 7.283 -13.305 -21.062 1.00 87.81 112 ILE A C 1
ATOM 923 O O . ILE A 1 112 ? 7.818 -13.753 -20.051 1.00 87.81 112 ILE A O 1
ATOM 927 N N . MET A 1 113 ? 6.773 -14.085 -22.023 1.00 88.06 113 MET A N 1
ATOM 928 C CA . MET A 1 113 ? 6.864 -15.547 -22.005 1.00 88.06 113 MET A CA 1
ATOM 929 C C . MET A 1 113 ? 8.324 -16.022 -22.017 1.00 88.06 113 MET A C 1
ATOM 931 O O . MET A 1 113 ? 8.707 -16.799 -21.152 1.00 88.06 113 MET A O 1
ATOM 935 N N . ASP A 1 114 ? 9.155 -15.472 -22.909 1.00 88.62 114 ASP A N 1
ATOM 936 C CA . ASP A 1 114 ? 10.577 -15.833 -23.021 1.00 88.62 114 ASP A CA 1
ATOM 937 C C . ASP A 1 114 ? 11.369 -15.449 -21.760 1.00 88.62 114 ASP A C 1
ATOM 939 O O . ASP A 1 114 ? 12.289 -16.156 -21.353 1.00 88.62 114 ASP A O 1
ATOM 943 N N . ILE A 1 115 ? 11.021 -14.318 -21.130 1.00 89.56 115 ILE A N 1
ATOM 944 C CA . ILE A 1 115 ? 11.598 -13.904 -19.843 1.00 89.56 115 ILE A CA 1
ATOM 945 C C . ILE A 1 115 ? 11.216 -14.917 -18.764 1.00 89.56 115 ILE A C 1
ATOM 947 O O . ILE A 1 115 ? 12.079 -15.372 -18.024 1.00 89.56 115 ILE A O 1
ATOM 951 N N . TYR A 1 116 ? 9.943 -15.306 -18.685 1.00 91.75 116 TYR A N 1
ATOM 952 C CA . TYR A 1 116 ? 9.488 -16.313 -17.729 1.00 91.75 116 TYR A CA 1
ATOM 953 C C . TYR A 1 116 ? 10.197 -17.662 -17.923 1.00 91.75 116 TYR A C 1
ATOM 955 O O . TYR A 1 116 ? 10.688 -18.230 -16.952 1.00 91.75 116 TYR A O 1
ATOM 963 N N . GLU A 1 117 ? 10.311 -18.146 -19.159 1.00 91.56 117 GLU A N 1
ATOM 964 C CA . GLU A 1 117 ? 11.016 -19.395 -19.467 1.00 91.56 117 GLU A CA 1
ATOM 965 C C . GLU A 1 117 ? 12.499 -19.335 -19.086 1.00 91.56 117 GLU A C 1
ATOM 967 O O . GLU A 1 117 ? 13.028 -20.296 -18.528 1.00 91.56 117 GLU A O 1
ATOM 972 N N . ALA A 1 118 ? 13.164 -18.198 -19.320 1.00 90.94 118 ALA A N 1
ATOM 973 C CA . ALA A 1 118 ? 14.546 -17.997 -18.896 1.00 90.94 118 ALA A CA 1
ATOM 974 C C . ALA A 1 118 ? 14.691 -18.059 -17.366 1.00 90.94 118 ALA A C 1
ATOM 976 O O . ALA A 1 118 ? 15.606 -18.709 -16.866 1.00 90.94 118 ALA A O 1
ATOM 977 N N . LEU A 1 119 ? 13.753 -17.462 -16.622 1.00 90.31 119 LEU A N 1
ATOM 978 C CA . LEU A 1 119 ? 13.764 -17.503 -15.157 1.00 90.31 119 LEU A CA 1
ATOM 979 C C . LEU A 1 119 ? 13.521 -18.923 -14.613 1.00 90.31 119 LEU A C 1
ATOM 981 O O . LEU A 1 119 ? 14.166 -19.327 -13.649 1.00 90.31 119 LEU A O 1
ATOM 985 N N . ILE A 1 120 ? 12.630 -19.694 -15.245 1.00 91.25 120 ILE A N 1
ATOM 986 C CA . ILE A 1 120 ? 12.375 -21.098 -14.883 1.00 91.25 120 ILE A CA 1
ATOM 987 C C . ILE A 1 120 ? 13.583 -21.986 -15.202 1.00 91.25 120 ILE A C 1
ATOM 989 O O . ILE A 1 120 ? 13.908 -22.876 -14.421 1.00 91.25 120 ILE A O 1
ATOM 993 N N . LYS A 1 121 ? 14.274 -21.738 -16.323 1.00 90.56 121 LYS A N 1
ATOM 994 C CA . LYS A 1 121 ? 15.490 -22.474 -16.707 1.00 90.56 121 LYS A CA 1
ATOM 995 C C . LYS A 1 121 ? 16.626 -22.297 -15.697 1.00 90.56 121 LYS A C 1
ATOM 997 O O . LYS A 1 121 ? 17.456 -23.182 -15.542 1.00 90.56 121 LYS A O 1
ATOM 1002 N N . GLU A 1 122 ? 16.651 -21.159 -15.022 1.00 86.75 122 GLU A N 1
ATOM 1003 C CA . GLU A 1 122 ? 17.586 -20.838 -13.946 1.00 86.75 122 GLU A CA 1
ATOM 1004 C C . GLU A 1 122 ? 17.080 -21.311 -12.563 1.00 86.75 122 GLU A C 1
ATOM 1006 O O . GLU A 1 122 ? 17.562 -20.840 -11.538 1.00 86.75 122 GLU A O 1
ATOM 1011 N N . GLU A 1 123 ? 16.098 -22.223 -12.537 1.00 86.88 123 GLU A N 1
ATOM 1012 C CA . GLU A 1 123 ? 15.518 -22.867 -11.346 1.00 86.88 123 GLU A CA 1
ATOM 1013 C C . GLU A 1 123 ? 14.870 -21.905 -10.329 1.00 86.88 123 GLU A C 1
ATOM 1015 O O . GLU A 1 123 ? 14.641 -22.255 -9.170 1.00 86.88 123 GLU A O 1
ATOM 1020 N N . MET A 1 124 ? 14.496 -20.691 -10.751 1.00 84.38 124 MET A N 1
ATOM 1021 C CA . MET A 1 124 ? 13.821 -19.738 -9.868 1.00 84.38 124 MET A CA 1
ATOM 1022 C C . MET A 1 124 ? 12.331 -20.054 -9.724 1.00 84.38 124 MET A C 1
ATOM 1024 O O . MET A 1 124 ? 11.592 -20.201 -10.699 1.00 84.38 124 MET A O 1
ATOM 1028 N N . ASN A 1 125 ? 11.852 -20.076 -8.479 1.00 84.19 125 ASN A N 1
ATOM 1029 C CA . ASN A 1 125 ? 10.447 -20.319 -8.167 1.00 84.19 125 ASN A CA 1
ATOM 1030 C C . ASN A 1 125 ? 9.607 -19.040 -8.337 1.00 84.19 125 ASN A C 1
ATOM 1032 O O . ASN A 1 125 ? 9.314 -18.325 -7.377 1.00 84.19 125 ASN A O 1
ATOM 1036 N N . VAL A 1 126 ? 9.223 -18.744 -9.580 1.00 86.75 126 VAL A N 1
ATOM 1037 C CA . VAL A 1 126 ? 8.398 -17.586 -9.940 1.00 86.75 126 VAL A CA 1
ATOM 1038 C C . VAL A 1 126 ? 7.196 -18.019 -10.775 1.00 86.75 126 VAL A C 1
ATOM 1040 O O . VAL A 1 126 ? 7.286 -18.919 -11.603 1.00 86.75 126 VAL A O 1
ATOM 1043 N N . SER A 1 127 ? 6.043 -17.373 -10.579 1.00 88.75 127 SER A N 1
ATOM 1044 C CA . SER A 1 127 ? 4.873 -17.593 -11.438 1.00 88.75 127 SER A CA 1
ATOM 1045 C C . SER A 1 127 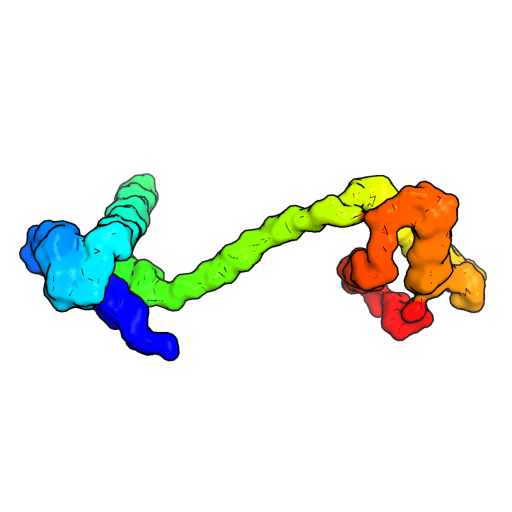? 4.887 -16.641 -12.634 1.00 88.75 127 SER A C 1
ATOM 1047 O O . SER A 1 127 ? 5.298 -15.486 -12.501 1.00 88.75 127 SER A O 1
ATOM 1049 N N . TYR A 1 128 ? 4.337 -17.069 -13.774 1.00 88.06 128 TYR A N 1
ATOM 1050 C CA . TYR A 1 128 ? 4.159 -16.196 -14.940 1.00 88.06 128 TYR A CA 1
ATOM 1051 C C . TYR A 1 128 ? 3.417 -14.898 -14.583 1.00 88.06 128 TYR A C 1
ATOM 1053 O O . TYR A 1 128 ? 3.812 -13.811 -14.997 1.00 88.06 128 TYR A O 1
ATOM 1061 N N . SER A 1 129 ? 2.376 -14.989 -13.745 1.00 87.31 129 SER A N 1
ATOM 1062 C CA . SER A 1 129 ? 1.603 -13.820 -13.304 1.00 87.31 129 SER A CA 1
ATOM 1063 C C . SER A 1 129 ? 2.446 -12.814 -12.512 1.00 87.31 129 SER A C 1
ATOM 1065 O O . SER A 1 129 ? 2.251 -11.603 -12.645 1.00 87.31 129 SER A O 1
ATOM 1067 N N . THR A 1 130 ? 3.420 -13.306 -11.740 1.00 86.88 130 THR A N 1
ATOM 1068 C CA . THR A 1 130 ? 4.380 -12.477 -11.010 1.00 86.88 130 THR A CA 1
ATOM 1069 C C . THR A 1 130 ? 5.277 -11.731 -11.991 1.00 86.88 130 THR A C 1
ATOM 1071 O O . THR A 1 130 ? 5.360 -10.510 -11.890 1.00 86.88 130 THR A O 1
ATOM 1074 N N . VAL A 1 131 ? 5.860 -12.434 -12.972 1.00 87.81 131 VAL A N 1
ATOM 1075 C CA . VAL A 1 131 ? 6.709 -11.842 -14.025 1.00 87.81 131 VAL A CA 1
ATOM 1076 C C . VAL A 1 131 ? 5.935 -10.809 -14.842 1.00 87.81 131 VAL A C 1
ATOM 1078 O O . VAL A 1 131 ? 6.401 -9.697 -15.056 1.00 87.81 131 VAL A O 1
ATOM 1081 N N . LEU A 1 132 ? 4.706 -11.125 -15.250 1.00 88.19 132 LEU A N 1
ATOM 1082 C CA . LEU A 1 132 ? 3.847 -10.199 -15.983 1.00 88.19 132 LEU A CA 1
ATOM 1083 C C . LEU A 1 132 ? 3.578 -8.922 -15.177 1.00 88.19 132 LEU A C 1
ATOM 1085 O O . LEU A 1 132 ? 3.635 -7.815 -15.714 1.00 88.19 132 LEU A O 1
ATOM 1089 N N . ARG A 1 133 ? 3.271 -9.063 -13.882 1.00 86.62 133 ARG A N 1
ATOM 1090 C CA . ARG A 1 133 ? 2.978 -7.926 -13.004 1.00 86.62 133 ARG A CA 1
ATOM 1091 C C . ARG A 1 133 ? 4.211 -7.064 -12.773 1.00 86.62 133 ARG A C 1
ATOM 1093 O O . ARG A 1 133 ? 4.080 -5.843 -12.794 1.00 86.62 133 ARG A O 1
ATOM 1100 N N . THR A 1 134 ? 5.379 -7.666 -12.565 1.00 86.81 134 THR A N 1
ATOM 1101 C CA . THR A 1 134 ? 6.628 -6.921 -12.383 1.00 86.81 134 THR A CA 1
ATOM 1102 C C . THR A 1 134 ? 7.077 -6.245 -13.663 1.00 86.81 134 THR A C 1
ATOM 1104 O O . THR A 1 134 ? 7.368 -5.056 -13.623 1.00 86.81 134 THR A O 1
ATOM 1107 N N . VAL A 1 135 ? 7.018 -6.927 -14.807 1.00 86.25 135 VAL A N 1
ATOM 1108 C CA . VAL A 1 135 ? 7.303 -6.315 -16.111 1.00 86.25 135 VAL A CA 1
ATOM 1109 C C . VAL A 1 135 ? 6.352 -5.155 -16.394 1.00 86.25 135 VAL A C 1
ATOM 1111 O O . VAL A 1 135 ? 6.799 -4.126 -16.876 1.00 86.25 135 VAL A O 1
ATOM 1114 N N . ARG A 1 136 ? 5.059 -5.250 -16.056 1.00 84.12 136 ARG A N 1
ATOM 1115 C CA . ARG A 1 136 ? 4.118 -4.122 -16.202 1.00 84.12 136 ARG A CA 1
ATOM 1116 C C . ARG A 1 136 ? 4.393 -2.982 -15.224 1.00 84.12 136 ARG A C 1
ATOM 1118 O O . ARG A 1 136 ? 4.274 -1.824 -15.604 1.00 84.12 136 ARG A O 1
ATOM 1125 N N . GLN A 1 137 ? 4.758 -3.295 -13.981 1.00 83.50 137 GLN A N 1
ATOM 1126 C CA . GLN A 1 137 ? 5.098 -2.294 -12.967 1.00 83.50 137 GLN A CA 1
ATOM 1127 C C . GLN A 1 137 ? 6.361 -1.514 -13.362 1.00 83.50 137 GLN A C 1
ATOM 1129 O O . GLN A 1 137 ? 6.357 -0.287 -13.335 1.00 83.50 137 GLN A O 1
ATOM 1134 N N . LEU A 1 138 ? 7.415 -2.225 -13.762 1.00 80.06 138 LEU A N 1
ATOM 1135 C CA . LEU A 1 138 ? 8.671 -1.647 -14.240 1.00 80.06 138 LEU A CA 1
ATOM 1136 C C . LEU A 1 138 ? 8.495 -1.013 -15.621 1.00 80.06 138 LEU A C 1
ATOM 1138 O O . LEU A 1 138 ? 9.091 0.010 -15.926 1.00 80.06 138 LEU A O 1
ATOM 1142 N N . GLY A 1 139 ? 7.630 -1.589 -16.448 1.00 65.69 139 GLY A N 1
ATOM 1143 C CA . GLY A 1 139 ? 7.312 -1.090 -17.771 1.00 65.69 139 GLY A CA 1
ATOM 1144 C C . GLY A 1 139 ? 6.497 0.196 -17.755 1.00 65.69 139 GLY A C 1
ATOM 1145 O O . GLY A 1 139 ? 6.683 1.023 -18.628 1.00 65.69 139 GLY A O 1
ATOM 1146 N N . GLY A 1 140 ? 5.682 0.450 -16.731 1.00 57.44 140 GLY A N 1
ATOM 1147 C CA . GLY A 1 140 ? 5.033 1.754 -16.554 1.00 57.44 140 GLY A CA 1
ATOM 1148 C C . GLY A 1 140 ? 6.022 2.926 -16.441 1.00 57.44 140 GLY A C 1
ATOM 1149 O O . GLY A 1 140 ? 5.668 4.048 -16.787 1.00 57.44 140 GLY A O 1
ATOM 1150 N N . PHE A 1 141 ? 7.271 2.669 -16.028 1.00 49.31 141 PHE A N 1
ATOM 1151 C CA . PHE A 1 141 ? 8.349 3.665 -16.005 1.00 49.31 141 PHE A CA 1
ATOM 1152 C C .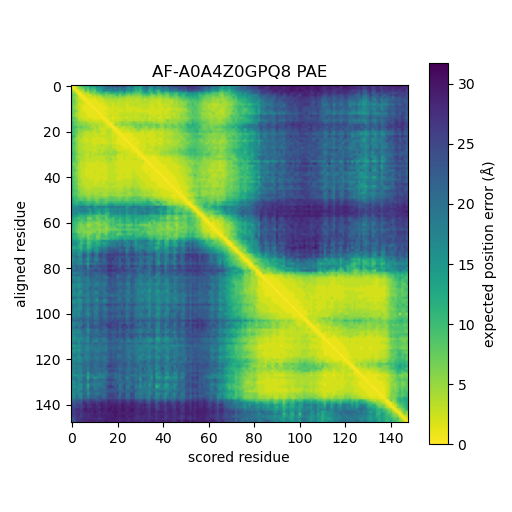 PHE A 1 141 ? 8.986 3.929 -17.379 1.00 49.31 141 PHE A C 1
ATOM 1154 O O . PHE A 1 141 ? 9.606 4.974 -17.564 1.00 49.31 141 PHE A O 1
ATOM 1161 N N . PHE A 1 142 ? 8.827 3.033 -18.358 1.00 50.00 142 PHE A N 1
ATOM 11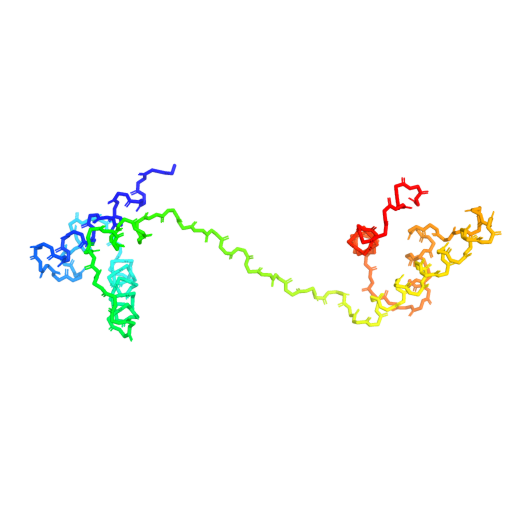62 C CA . PHE A 1 142 ? 9.300 3.246 -19.726 1.00 50.00 142 PHE A CA 1
ATOM 1163 C C . PHE A 1 142 ? 8.107 3.126 -20.675 1.00 50.00 142 PHE A C 1
ATOM 1165 O O . PHE A 1 142 ? 7.631 2.031 -20.931 1.00 50.00 142 PHE A O 1
ATOM 1172 N N . HIS A 1 143 ? 7.641 4.253 -21.200 1.00 49.16 143 HIS A N 1
ATOM 1173 C CA . HIS A 1 143 ? 6.384 4.504 -21.928 1.00 49.16 143 HIS A CA 1
ATOM 1174 C C . HIS A 1 143 ? 5.929 3.512 -23.046 1.00 49.16 143 HIS A C 1
ATOM 1176 O O . HIS A 1 143 ? 4.856 3.689 -23.610 1.00 49.16 143 HIS A O 1
ATOM 1182 N N . ASP A 1 144 ? 6.673 2.442 -23.355 1.00 48.66 144 ASP A N 1
ATOM 1183 C CA . ASP A 1 144 ? 6.603 1.676 -24.606 1.00 48.66 144 ASP A CA 1
ATOM 1184 C C . ASP A 1 144 ? 6.549 0.138 -24.434 1.00 48.66 144 ASP A C 1
ATOM 1186 O O . ASP A 1 144 ? 7.209 -0.607 -25.166 1.00 48.66 144 ASP A O 1
ATOM 1190 N N . TYR A 1 145 ? 5.766 -0.384 -23.482 1.00 52.59 145 TYR A N 1
ATOM 1191 C CA . TYR A 1 145 ? 5.630 -1.842 -23.262 1.00 52.59 145 TYR A CA 1
ATOM 1192 C C . TYR A 1 145 ? 4.300 -2.468 -23.702 1.00 52.59 145 TYR A C 1
ATOM 1194 O O . TYR A 1 145 ? 4.101 -3.667 -23.530 1.00 52.59 145 TYR A O 1
ATOM 1202 N N . HIS A 1 146 ? 3.416 -1.713 -24.358 1.00 52.09 146 HIS A N 1
ATOM 1203 C CA . HIS A 1 146 ? 2.143 -2.234 -24.881 1.00 52.09 146 HIS A CA 1
ATOM 1204 C C . HIS A 1 146 ? 2.281 -3.264 -26.026 1.00 52.09 146 HIS A C 1
ATOM 1206 O O . HIS A 1 146 ? 1.269 -3.778 -26.496 1.00 52.09 146 HIS A O 1
ATOM 1212 N N . LYS A 1 147 ? 3.505 -3.562 -26.489 1.00 51.78 147 LYS A N 1
ATOM 1213 C CA . LYS A 1 147 ? 3.782 -4.451 -27.636 1.00 51.78 147 LYS A CA 1
ATOM 1214 C C . LYS A 1 147 ? 4.632 -5.695 -27.307 1.00 51.78 147 LYS A C 1
ATOM 1216 O O . LYS A 1 147 ? 5.057 -6.363 -28.249 1.00 51.78 147 LYS A O 1
ATOM 1221 N N . LEU A 1 148 ? 4.923 -5.978 -26.028 1.00 50.66 148 LEU A N 1
ATOM 1222 C CA . LEU A 1 148 ? 5.604 -7.220 -25.604 1.00 50.66 148 LEU A CA 1
ATOM 1223 C C . LEU A 1 148 ? 4.629 -8.377 -25.371 1.00 50.66 148 LEU A C 1
ATOM 1225 O O . LEU A 1 148 ? 3.511 -8.110 -24.877 1.00 50.66 148 LEU A O 1
#

Solvent-accessible surface area (backbone atoms only — not comparable to full-atom values): 8913 Å² total; per-residue (Å²): 142,76,62,68,48,58,51,50,44,50,51,52,45,40,43,73,76,65,68,47,51,57,65,55,44,13,66,74,69,71,44,58,51,69,57,45,46,53,53,52,50,54,51,52,52,52,49,55,58,40,59,74,66,75,54,90,76,59,69,66,59,52,52,50,64,68,37,44,80,82,76,81,76,77,66,88,74,79,68,87,68,66,49,69,70,60,53,53,52,53,49,50,57,52,49,53,34,52,52,32,48,76,72,68,40,64,87,76,44,75,36,66,68,54,52,43,53,53,42,47,74,71,71,47,85,70,53,64,69,55,52,53,51,49,51,50,60,60,30,68,77,45,97,77,57,94,82,98

pLDDT: mean 77.71, std 12.97, range [38.91, 91.75]

Sequence (148 aa):
MMMILKQKQEILLMYLREGKSQREIANQAGVDRKTARKYIHAYEQRLTELEGMNASVDRGELIQELVEAPKYCSGARQKRVLTEEIEEKIIHYLQENKEKRARGLHKQQKKIMDIYEALIKEEMNVSYSTVLRTVRQLGGFFHDYHKL

Secondary structure (DSSP, 8-state):
--HHHHHHHHHHHHHHHH---HHHHHHHHT--HHHHHHHHHHHHHHHHHHHTTT----HHHHHHHHHS-----------SS--HHHHHHHHHHHHHHHHHHHTT-GGGPPPHHHHHHHHHHTT----HHHHHHHHHHHHTTSS--TT-

Mean predicted aligned error: 14.13 Å

Organism: NCBI:txid1465501